Protein AF-X1SVZ4-F1 (afdb_monomer_lite)

Radius of gyration: 15.68 Å; chains: 1; bounding box: 38×41×40 Å

Sequence (134 aa):
MNVIGGEAAILEVILKHLEENIQDGRRIHRHKKSTILRYIRTLFLLPAFDMERPRDLNGYERKTLGVVTSQDKKQVRYRTTDRFLRDLTSLEIGEDMSIALLDCYFKTFYGVEGMPVYIDGHFKAVWTLKNIPR

Foldseek 3Di:
DCPPFLLVLLLVLVVVLCVVCVPPPDCVVVDDSLRSSLLSLLVVCCVVVVHLALQCQVVDPDLVSLVRSDPVSDDDHSVRSVSSVVSVLVSVSLVSSQVSNCVVVCCVPPVDPDDDDDDPSDSDPPPDPDDDDD

Organism: NCBI:txid412755

pLDDT: mean 77.49, std 17.56, range [34.75, 94.5]

Structure (mmCIF, N/CA/C/O backbone):
data_AF-X1SVZ4-F1
#
_entry.id   AF-X1SVZ4-F1
#
loop_
_atom_site.group_PDB
_atom_site.id
_atom_site.type_symbol
_atom_site.label_atom_id
_atom_site.label_alt_id
_atom_site.label_comp_id
_atom_site.label_asym_id
_atom_site.label_entity_id
_atom_site.label_seq_id
_atom_site.pdbx_PDB_ins_code
_atom_site.Cartn_x
_atom_site.Cartn_y
_atom_site.Cartn_z
_atom_site.occupancy
_atom_site.B_iso_or_equiv
_atom_site.auth_seq_id
_atom_site.auth_comp_id
_atom_site.auth_asym_id
_atom_site.auth_atom_id
_atom_site.pdbx_PDB_model_num
ATOM 1 N N . MET A 1 1 ? -0.896 7.380 -18.221 1.00 34.75 1 MET A N 1
ATOM 2 C CA . MET A 1 1 ? -0.920 6.033 -17.609 1.00 34.75 1 MET A CA 1
ATOM 3 C C . MET A 1 1 ? -1.902 6.090 -16.448 1.00 34.75 1 MET A C 1
ATOM 5 O O . MET A 1 1 ? -1.636 6.813 -15.495 1.00 34.75 1 MET A O 1
ATOM 9 N N . ASN A 1 2 ? -3.077 5.467 -16.573 1.00 38.00 2 ASN A N 1
ATOM 10 C CA . ASN A 1 2 ? -4.148 5.574 -15.576 1.00 38.00 2 ASN A CA 1
ATOM 11 C C . ASN A 1 2 ? -3.818 4.748 -14.322 1.00 38.00 2 ASN A C 1
ATOM 13 O O . ASN A 1 2 ? -4.269 3.622 -14.172 1.00 38.00 2 ASN A O 1
ATOM 17 N N . VAL A 1 3 ? -3.083 5.356 -13.390 1.00 48.88 3 VAL A N 1
ATOM 18 C CA . VAL A 1 3 ? -2.971 4.930 -11.977 1.00 48.88 3 VAL A CA 1
ATOM 19 C C . VAL A 1 3 ? -4.275 5.253 -11.202 1.00 48.88 3 VAL A C 1
ATOM 21 O O . VAL A 1 3 ? -4.367 5.067 -9.997 1.00 48.88 3 VAL A O 1
ATOM 24 N N . ILE A 1 4 ? -5.311 5.759 -11.887 1.00 54.50 4 ILE A N 1
ATOM 25 C CA . ILE A 1 4 ? -6.347 6.640 -11.319 1.00 54.50 4 ILE A CA 1
ATOM 26 C C . ILE A 1 4 ? -7.316 5.949 -10.328 1.00 54.50 4 ILE A C 1
ATOM 28 O O . ILE A 1 4 ? -8.015 6.649 -9.608 1.00 54.50 4 ILE A O 1
ATOM 32 N N . GLY A 1 5 ? -7.318 4.617 -10.191 1.00 76.00 5 GLY A N 1
ATOM 33 C CA . GLY A 1 5 ? -8.231 3.911 -9.269 1.00 76.00 5 GLY A CA 1
ATOM 34 C C . GLY A 1 5 ? -7.577 3.083 -8.158 1.00 76.00 5 GLY A C 1
ATOM 35 O O . GLY A 1 5 ? -8.090 3.050 -7.042 1.00 76.00 5 GLY A O 1
ATOM 36 N N . GLY A 1 6 ? -6.437 2.436 -8.427 1.00 83.44 6 GLY A N 1
ATOM 37 C CA . GLY A 1 6 ? -5.918 1.372 -7.553 1.00 83.44 6 GLY A CA 1
ATOM 38 C C . GLY A 1 6 ? -5.534 1.836 -6.144 1.00 83.44 6 GLY A C 1
ATOM 39 O O . GLY A 1 6 ? -5.827 1.159 -5.162 1.00 83.44 6 GLY A O 1
ATOM 40 N N . GLU A 1 7 ? -4.938 3.025 -6.021 1.00 89.69 7 GLU A N 1
ATOM 41 C CA . GLU A 1 7 ? -4.589 3.594 -4.713 1.00 89.69 7 GLU A CA 1
ATOM 42 C C . GLU A 1 7 ? -5.827 3.894 -3.860 1.00 89.69 7 GLU A C 1
ATOM 44 O O . GLU A 1 7 ? -5.800 3.710 -2.643 1.00 89.69 7 GLU A O 1
ATOM 49 N N . ALA A 1 8 ? -6.899 4.377 -4.499 1.00 90.12 8 ALA A N 1
ATOM 50 C CA . ALA A 1 8 ? -8.154 4.705 -3.837 1.00 90.12 8 ALA A CA 1
ATOM 51 C C . ALA A 1 8 ? -8.885 3.433 -3.398 1.00 90.12 8 ALA A C 1
ATOM 53 O O . ALA A 1 8 ? -9.307 3.357 -2.250 1.00 90.12 8 ALA A O 1
ATOM 54 N N . ALA A 1 9 ? -8.927 2.415 -4.259 1.00 90.75 9 ALA A N 1
ATOM 55 C CA . ALA A 1 9 ? -9.547 1.130 -3.954 1.00 90.75 9 ALA A CA 1
ATOM 56 C C . ALA A 1 9 ? -8.890 0.433 -2.755 1.00 90.75 9 ALA A C 1
ATOM 58 O O . ALA A 1 9 ? -9.571 0.036 -1.813 1.00 90.75 9 ALA A O 1
ATOM 59 N N . ILE A 1 10 ? -7.553 0.369 -2.717 1.00 92.19 10 ILE A N 1
ATOM 60 C CA . ILE A 1 10 ? -6.844 -0.172 -1.546 1.00 92.19 10 ILE A CA 1
ATOM 61 C C . ILE A 1 10 ? -7.115 0.674 -0.303 1.00 92.19 10 ILE A C 1
ATOM 63 O O . ILE A 1 10 ? -7.297 0.136 0.789 1.00 92.19 10 ILE A O 1
ATOM 67 N N . LEU A 1 11 ? -7.113 2.003 -0.441 1.00 94.50 11 LEU A N 1
ATOM 68 C CA . LEU A 1 11 ? -7.372 2.889 0.687 1.00 94.50 11 LEU A CA 1
ATOM 69 C C . LEU A 1 11 ? -8.767 2.652 1.274 1.00 94.50 11 LEU A C 1
ATOM 71 O O . LEU A 1 11 ? -8.900 2.638 2.492 1.00 94.50 11 LEU A O 1
ATOM 75 N N . GLU A 1 12 ? -9.781 2.459 0.435 1.00 94.44 12 GLU A N 1
ATOM 76 C CA . GLU A 1 12 ? -11.149 2.155 0.858 1.00 94.44 12 GLU A CA 1
ATOM 77 C C . GLU A 1 12 ? -11.234 0.820 1.599 1.00 94.44 12 GLU A C 1
ATOM 79 O O . GLU A 1 12 ? -11.788 0.786 2.697 1.00 94.44 12 GLU A O 1
ATOM 84 N N . VAL A 1 13 ? -10.602 -0.240 1.079 1.00 94.44 13 VAL A N 1
ATOM 85 C CA . VAL A 1 13 ? -10.534 -1.549 1.756 1.00 94.44 13 VAL A CA 1
ATOM 86 C C . VAL A 1 13 ? -9.903 -1.431 3.144 1.00 94.44 13 VAL A C 1
ATOM 88 O O . VAL A 1 13 ? -10.441 -1.971 4.113 1.00 94.44 13 VAL A O 1
ATOM 91 N N . ILE A 1 14 ? -8.787 -0.698 3.259 1.00 93.88 14 ILE A N 1
ATOM 92 C CA . ILE A 1 14 ? -8.123 -0.469 4.549 1.00 93.88 14 ILE A CA 1
ATOM 93 C C . ILE A 1 14 ? -9.060 0.282 5.493 1.00 93.88 14 ILE A C 1
ATOM 95 O O . ILE A 1 14 ? -9.244 -0.146 6.625 1.00 93.88 14 ILE A O 1
ATOM 99 N N . LEU A 1 15 ? -9.631 1.409 5.059 1.00 93.94 15 LEU A N 1
ATOM 100 C CA . LEU A 1 15 ? -10.459 2.247 5.930 1.00 93.94 15 LEU A CA 1
ATOM 101 C C . LEU A 1 15 ? -11.693 1.499 6.435 1.00 93.94 15 LEU A C 1
ATOM 103 O O . LEU A 1 15 ? -11.959 1.553 7.631 1.00 93.94 15 LEU A O 1
ATOM 107 N N . LYS A 1 16 ? -12.365 0.744 5.560 1.00 93.38 16 LYS A N 1
ATOM 108 C CA . LYS A 1 16 ? -13.502 -0.104 5.929 1.00 93.38 16 LYS A CA 1
ATOM 109 C C . LYS A 1 16 ? -13.130 -1.080 7.051 1.00 93.38 16 LYS A C 1
ATOM 111 O O . LYS A 1 16 ? -13.777 -1.100 8.092 1.00 93.38 16 LYS A O 1
ATOM 116 N N . HIS A 1 17 ? -12.022 -1.805 6.900 1.00 91.38 17 HIS A N 1
ATOM 117 C CA . HIS A 1 17 ? -11.570 -2.746 7.929 1.00 91.38 17 HIS A CA 1
ATOM 118 C C . HIS A 1 17 ? -11.166 -2.071 9.240 1.00 91.38 17 HIS A C 1
ATOM 120 O O . HIS A 1 17 ? -11.380 -2.632 10.315 1.00 91.38 17 HIS A O 1
ATOM 126 N N . LEU A 1 18 ? -10.583 -0.870 9.177 1.00 90.75 18 LEU A N 1
ATOM 127 C CA . LEU A 1 18 ? -10.234 -0.112 10.379 1.00 90.75 18 LEU A CA 1
ATOM 128 C C . LEU A 1 18 ? -11.474 0.392 11.134 1.00 90.75 18 LEU A C 1
ATOM 130 O O . LEU A 1 18 ? -11.414 0.507 12.358 1.00 90.75 18 LEU A O 1
ATOM 134 N N . GLU A 1 19 ? -12.562 0.699 10.424 1.00 89.38 19 GLU A N 1
ATOM 135 C CA . GLU A 1 19 ? -13.858 1.087 10.999 1.00 89.38 19 GLU A CA 1
ATOM 136 C C . GLU A 1 19 ? -14.602 -0.106 11.610 1.00 89.38 19 GLU A C 1
ATOM 138 O O . GLU A 1 19 ? -15.250 0.037 12.644 1.00 89.38 19 GLU A O 1
ATOM 143 N N . GLU A 1 20 ? -14.466 -1.295 11.027 1.00 87.50 20 GLU A N 1
ATOM 144 C CA . GLU A 1 20 ? -15.076 -2.525 11.548 1.00 87.50 20 GLU A CA 1
ATOM 145 C C . GLU A 1 20 ? -14.314 -3.086 12.769 1.00 87.50 20 GLU A C 1
ATOM 147 O O . GLU A 1 20 ? -14.907 -3.750 13.617 1.00 87.50 20 GLU A O 1
ATOM 152 N N . ASN A 1 21 ? -13.021 -2.759 12.920 1.00 81.81 21 ASN A N 1
ATOM 153 C CA . ASN A 1 21 ? -12.129 -3.322 13.947 1.00 81.81 21 ASN A CA 1
ATOM 154 C C . ASN A 1 21 ? -11.487 -2.257 14.861 1.00 81.81 21 ASN A C 1
ATOM 156 O O . ASN A 1 21 ? -10.288 -2.288 15.140 1.00 81.81 21 ASN A O 1
ATOM 160 N N . ILE A 1 22 ? -12.277 -1.299 15.358 1.00 70.69 22 ILE A N 1
ATOM 161 C CA . ILE A 1 22 ? -11.804 -0.099 16.093 1.00 70.69 22 ILE A CA 1
ATOM 162 C C . ILE A 1 22 ? -10.922 -0.416 17.325 1.00 70.69 22 ILE A C 1
ATOM 164 O O . ILE A 1 22 ? -10.128 0.429 17.747 1.00 70.69 22 ILE A O 1
ATOM 168 N N . GLN A 1 23 ? -11.026 -1.613 17.913 1.00 64.62 23 GLN A N 1
ATOM 169 C CA . GLN A 1 23 ? -10.400 -1.951 19.201 1.00 64.62 23 GLN A CA 1
ATOM 170 C C . GLN A 1 23 ? -9.101 -2.772 19.135 1.00 64.62 23 GLN A C 1
ATOM 172 O O . GLN A 1 23 ? -8.539 -3.082 20.181 1.00 64.62 23 GLN A O 1
ATOM 177 N N . ASP A 1 24 ? -8.553 -3.068 17.955 1.00 68.56 24 ASP A N 1
ATOM 178 C CA . ASP A 1 24 ? -7.367 -3.939 17.835 1.00 68.56 24 ASP A CA 1
ATOM 179 C C . ASP A 1 24 ? -6.051 -3.253 18.301 1.00 68.56 24 ASP A C 1
ATOM 181 O O . ASP A 1 24 ? -4.968 -3.829 18.333 1.00 68.56 24 ASP A O 1
ATOM 185 N N . GLY A 1 25 ? -6.092 -1.962 18.665 1.00 72.62 25 GLY A N 1
ATOM 186 C CA . GLY A 1 25 ? -4.939 -1.233 19.221 1.00 72.62 25 GLY A CA 1
ATOM 187 C C . GLY A 1 25 ? -3.759 -1.040 18.251 1.00 72.62 25 GLY A C 1
ATOM 188 O O . GLY A 1 25 ? -2.741 -0.436 18.615 1.00 72.62 25 GLY A O 1
ATOM 189 N N . ARG A 1 26 ? -3.889 -1.510 17.005 1.00 81.06 26 ARG A N 1
ATOM 190 C CA . ARG A 1 26 ? -2.831 -1.500 15.991 1.00 81.06 26 ARG A CA 1
ATOM 191 C C . ARG A 1 26 ? -2.450 -0.082 15.588 1.00 81.06 26 ARG A C 1
ATOM 193 O O . ARG A 1 26 ? -3.266 0.841 15.548 1.00 81.06 26 ARG A O 1
ATOM 200 N N . ARG A 1 27 ? -1.176 0.106 15.231 1.00 84.56 27 ARG A N 1
ATOM 201 C CA . ARG A 1 27 ? -0.623 1.431 14.901 1.00 84.56 27 ARG A CA 1
ATOM 202 C C . ARG A 1 27 ? -1.327 2.081 13.714 1.00 84.56 27 ARG A C 1
ATOM 204 O O . ARG A 1 27 ? -1.445 3.305 13.683 1.00 84.56 27 ARG A O 1
ATOM 211 N N . ILE A 1 28 ? -1.775 1.278 12.754 1.00 87.94 28 ILE A N 1
ATOM 212 C CA . ILE A 1 28 ? -2.436 1.751 11.542 1.00 87.94 28 ILE A CA 1
ATOM 213 C C . ILE A 1 28 ? -3.712 2.560 11.835 1.00 87.94 28 ILE A C 1
ATOM 215 O O . ILE A 1 28 ? -3.924 3.565 11.161 1.00 87.94 28 ILE A O 1
ATOM 219 N N . HIS A 1 29 ? -4.448 2.274 12.920 1.00 87.00 29 HIS A N 1
ATOM 220 C CA . HIS A 1 29 ? -5.591 3.096 13.363 1.00 87.00 29 HIS A CA 1
ATOM 221 C C . HIS A 1 29 ? -5.194 4.520 13.781 1.00 87.00 29 HIS A C 1
ATOM 223 O O . HIS A 1 29 ? -6.008 5.436 13.756 1.00 87.00 29 HIS A O 1
ATOM 229 N N . ARG A 1 30 ? -3.928 4.741 14.162 1.00 89.19 30 ARG A N 1
ATOM 230 C CA . ARG A 1 30 ? -3.416 6.068 14.548 1.00 89.19 30 ARG A CA 1
ATOM 231 C C . ARG A 1 30 ? -2.997 6.906 13.340 1.00 89.19 30 ARG A C 1
ATOM 233 O O . ARG A 1 30 ? -2.603 8.064 13.494 1.00 89.19 30 ARG A O 1
ATOM 240 N N . HIS A 1 31 ? -2.985 6.328 12.141 1.00 90.75 31 HIS A N 1
ATOM 241 C CA . HIS A 1 31 ? -2.597 7.039 10.935 1.00 90.75 31 HIS A CA 1
ATOM 242 C C . HIS A 1 31 ? -3.785 7.792 10.337 1.00 90.75 31 HIS A C 1
ATOM 244 O O . HIS A 1 31 ? -4.865 7.253 10.144 1.00 90.75 31 HIS A O 1
ATOM 250 N N . LYS A 1 32 ? -3.555 9.059 9.979 1.00 92.19 32 LYS A N 1
ATOM 251 C CA . LYS A 1 32 ? -4.503 9.828 9.164 1.00 92.19 32 LYS A CA 1
ATOM 252 C C . LYS A 1 32 ? -4.649 9.175 7.784 1.00 92.19 32 LYS A C 1
ATOM 254 O O . LYS A 1 32 ? -3.661 8.666 7.250 1.00 92.19 32 LYS A O 1
ATOM 259 N N . LYS A 1 33 ? -5.821 9.314 7.154 1.00 92.62 33 LYS A N 1
ATOM 260 C CA . LYS A 1 33 ? -6.091 8.863 5.772 1.00 92.62 33 LYS A CA 1
ATOM 261 C C . LYS A 1 33 ? -4.991 9.270 4.782 1.00 92.62 33 LYS A C 1
ATOM 263 O O . LYS A 1 33 ? -4.515 8.448 4.008 1.00 92.62 33 LYS A O 1
ATOM 268 N N . SER A 1 34 ? -4.523 10.517 4.852 1.00 91.56 34 SER A N 1
ATOM 269 C CA . SER A 1 34 ? -3.443 11.027 3.993 1.00 91.56 34 SER A CA 1
ATOM 270 C C . SER A 1 34 ? -2.101 10.315 4.202 1.00 91.56 34 SER A C 1
ATOM 272 O O . SER A 1 34 ? -1.338 10.138 3.255 1.00 91.56 34 SER A O 1
ATOM 274 N N . THR A 1 35 ? -1.815 9.872 5.427 1.00 92.69 35 THR A N 1
ATOM 275 C CA . THR A 1 35 ? -0.611 9.101 5.750 1.00 92.69 35 THR A CA 1
ATOM 276 C C .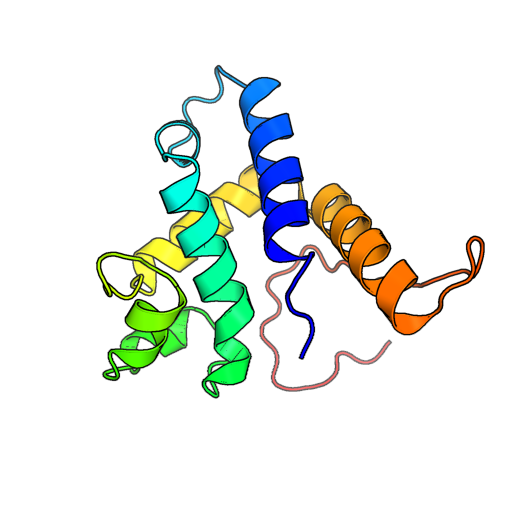 THR A 1 35 ? -0.687 7.695 5.164 1.00 92.69 35 THR A C 1
ATOM 278 O O . THR A 1 35 ? 0.298 7.238 4.591 1.00 92.69 35 THR A O 1
ATOM 281 N N . ILE A 1 36 ? -1.846 7.039 5.271 1.00 94.25 36 ILE A N 1
ATOM 282 C CA . ILE A 1 36 ? -2.085 5.715 4.680 1.00 94.25 36 ILE A CA 1
ATOM 283 C C . ILE A 1 36 ? -1.953 5.803 3.157 1.00 94.25 36 ILE A C 1
ATOM 285 O O . ILE A 1 36 ? -1.171 5.061 2.567 1.00 94.25 36 ILE A O 1
ATOM 289 N N . LEU A 1 37 ? -2.612 6.783 2.531 1.00 92.88 37 LEU A N 1
ATOM 290 C CA . LEU A 1 37 ? -2.515 7.012 1.089 1.00 92.88 37 LEU A CA 1
ATOM 291 C C . LEU A 1 37 ? -1.068 7.246 0.631 1.00 92.88 37 LEU A C 1
ATOM 293 O O . LEU A 1 37 ? -0.643 6.692 -0.378 1.00 92.88 37 LEU A O 1
ATOM 297 N N . ARG A 1 38 ? -0.275 8.012 1.391 1.00 92.94 38 ARG A N 1
ATOM 298 C CA . ARG A 1 38 ? 1.156 8.200 1.104 1.00 92.94 38 ARG A CA 1
ATOM 299 C C . ARG A 1 38 ? 1.926 6.876 1.113 1.00 92.94 38 ARG A C 1
ATOM 301 O O . ARG A 1 38 ? 2.820 6.688 0.286 1.00 92.94 38 ARG A O 1
ATOM 308 N N . TYR A 1 39 ? 1.622 5.974 2.043 1.00 93.88 39 TYR A N 1
ATOM 309 C CA . TYR A 1 39 ? 2.267 4.661 2.095 1.00 93.88 39 TYR A CA 1
ATOM 310 C C . TYR A 1 39 ? 1.865 3.777 0.911 1.00 93.88 39 TYR A C 1
ATOM 312 O O . TYR A 1 39 ? 2.748 3.194 0.287 1.00 93.88 39 TYR A O 1
ATOM 320 N N . ILE A 1 40 ? 0.578 3.757 0.547 1.00 92.56 40 ILE A N 1
ATOM 321 C CA . ILE A 1 40 ? 0.076 3.043 -0.641 1.00 92.56 40 ILE A CA 1
ATOM 322 C C . ILE A 1 40 ? 0.780 3.554 -1.904 1.00 92.56 40 ILE A C 1
ATOM 324 O O . ILE A 1 40 ? 1.393 2.775 -2.628 1.00 92.56 40 ILE A O 1
ATOM 328 N N . ARG A 1 41 ? 0.793 4.877 -2.112 1.00 91.44 41 ARG A N 1
ATOM 329 C CA . ARG A 1 41 ? 1.490 5.539 -3.228 1.00 91.44 41 ARG A CA 1
ATOM 330 C C . ARG A 1 41 ? 2.958 5.167 -3.314 1.00 91.44 41 ARG A C 1
ATOM 332 O O . ARG A 1 41 ? 3.477 4.922 -4.396 1.00 91.44 41 ARG A O 1
ATOM 339 N N . THR A 1 42 ? 3.634 5.135 -2.165 1.00 91.50 42 THR A N 1
ATOM 340 C CA . THR A 1 42 ? 5.049 4.754 -2.109 1.00 91.50 42 THR A CA 1
ATOM 341 C C . THR A 1 42 ? 5.241 3.346 -2.658 1.00 91.50 42 THR A C 1
ATOM 343 O O . THR A 1 42 ? 6.135 3.159 -3.472 1.00 91.50 42 THR A O 1
ATOM 346 N N . LEU A 1 43 ? 4.403 2.387 -2.250 1.00 90.88 43 LEU A N 1
ATOM 347 C CA . LEU A 1 43 ? 4.470 0.996 -2.711 1.00 90.88 43 LEU A CA 1
ATOM 348 C C . LEU A 1 43 ? 4.163 0.868 -4.208 1.00 90.88 43 LEU A C 1
ATOM 350 O O . LEU A 1 43 ? 4.909 0.203 -4.919 1.00 90.88 43 LEU A O 1
ATOM 354 N N . PHE A 1 44 ? 3.121 1.550 -4.689 1.00 87.81 44 PHE A N 1
ATOM 355 C CA . PHE A 1 44 ? 2.715 1.537 -6.101 1.00 87.81 44 PHE A CA 1
ATOM 356 C C . PHE A 1 44 ? 3.789 2.084 -7.033 1.00 87.81 44 PHE A C 1
ATOM 358 O O . PHE A 1 44 ? 3.938 1.619 -8.159 1.00 87.81 44 PHE A O 1
ATOM 365 N N . LEU A 1 45 ? 4.530 3.087 -6.567 1.00 89.56 45 LEU A N 1
ATOM 366 C CA . LEU A 1 45 ? 5.514 3.777 -7.383 1.00 89.56 45 LEU A CA 1
ATOM 367 C C . LEU A 1 45 ? 6.914 3.174 -7.288 1.00 89.56 45 LEU A C 1
ATOM 369 O O . LEU A 1 45 ? 7.749 3.582 -8.086 1.00 89.56 45 LEU A O 1
ATOM 373 N N . LEU A 1 46 ? 7.193 2.211 -6.395 1.00 88.56 46 LEU A N 1
ATOM 374 C CA . LEU A 1 46 ? 8.523 1.578 -6.340 1.00 88.56 46 LEU A CA 1
ATOM 375 C C . LEU A 1 46 ? 8.987 1.091 -7.728 1.00 88.56 46 LEU A C 1
ATOM 377 O O . LEU A 1 46 ? 10.066 1.521 -8.149 1.00 88.56 46 LEU A O 1
ATOM 381 N N . PRO A 1 47 ? 8.175 0.329 -8.496 1.00 86.06 47 PRO A N 1
ATOM 382 C CA . PRO A 1 47 ? 8.610 -0.183 -9.795 1.00 86.06 47 PRO A CA 1
ATOM 383 C C . PRO A 1 47 ? 8.870 0.924 -10.823 1.00 86.06 47 PRO A C 1
ATOM 385 O O . PRO A 1 47 ? 9.741 0.784 -11.671 1.00 86.06 47 PRO A O 1
ATOM 388 N N . ALA A 1 48 ? 8.164 2.056 -10.728 1.00 86.62 48 ALA A N 1
ATOM 389 C CA . ALA A 1 48 ? 8.367 3.202 -11.619 1.00 86.62 48 ALA A CA 1
ATOM 390 C C . ALA A 1 48 ? 9.703 3.934 -11.380 1.00 86.62 48 ALA A C 1
ATOM 392 O O . ALA A 1 48 ? 10.083 4.798 -12.168 1.00 86.62 48 ALA A O 1
ATOM 393 N N . PHE A 1 49 ? 10.400 3.617 -10.287 1.00 84.69 49 PHE A N 1
ATOM 394 C CA . PHE A 1 49 ? 11.715 4.151 -9.935 1.00 84.69 49 PHE A CA 1
ATOM 395 C C . PHE A 1 49 ? 12.793 3.058 -9.896 1.00 84.69 49 PHE A C 1
ATOM 397 O O . PHE A 1 49 ? 13.778 3.217 -9.175 1.00 84.69 49 PHE A O 1
ATOM 404 N N . ASP A 1 50 ? 12.596 1.959 -10.630 1.00 84.75 50 ASP A N 1
ATOM 405 C CA . ASP A 1 50 ? 13.515 0.813 -10.684 1.00 84.75 50 ASP A CA 1
ATOM 406 C C . ASP A 1 50 ? 13.791 0.188 -9.301 1.00 84.75 50 ASP A C 1
ATOM 408 O O . ASP A 1 50 ? 14.854 -0.377 -9.047 1.00 84.75 50 ASP A O 1
ATOM 412 N N . MET A 1 51 ? 12.831 0.306 -8.376 1.00 87.75 51 MET A N 1
ATOM 413 C CA . MET A 1 51 ? 12.879 -0.339 -7.068 1.00 87.75 51 MET A CA 1
ATOM 414 C C . MET A 1 51 ? 11.904 -1.507 -7.049 1.00 87.75 51 MET A C 1
ATOM 416 O O . MET A 1 51 ? 10.697 -1.339 -7.216 1.00 87.75 51 MET A O 1
ATOM 420 N N . GLU A 1 52 ? 12.418 -2.700 -6.786 1.00 82.31 52 GLU A N 1
ATOM 421 C CA . GLU A 1 52 ? 11.588 -3.898 -6.717 1.00 82.31 52 GLU A CA 1
ATOM 422 C C . GLU A 1 52 ? 10.991 -4.080 -5.324 1.00 82.31 52 GLU A C 1
ATOM 424 O O . GLU A 1 52 ? 9.923 -4.666 -5.183 1.00 82.31 52 GLU A O 1
ATOM 429 N N . ARG A 1 53 ? 11.681 -3.619 -4.272 1.00 83.88 53 ARG A N 1
ATOM 430 C CA . ARG A 1 53 ? 11.367 -3.968 -2.881 1.00 83.88 53 ARG A CA 1
ATOM 431 C C . ARG A 1 53 ? 11.422 -2.745 -1.968 1.00 83.88 53 ARG A C 1
ATOM 433 O O . ARG A 1 53 ? 12.249 -1.857 -2.165 1.00 83.88 53 ARG A O 1
ATOM 440 N N . PRO A 1 54 ? 10.675 -2.735 -0.847 1.00 87.00 54 PRO A N 1
ATOM 441 C CA . PRO A 1 54 ? 10.768 -1.663 0.144 1.00 87.00 54 PRO A CA 1
ATOM 442 C C . PRO A 1 54 ? 12.190 -1.393 0.655 1.00 87.00 54 PRO A C 1
ATOM 444 O O . PRO A 1 54 ? 12.497 -0.257 1.012 1.00 87.00 54 PRO A O 1
ATOM 447 N N . ARG A 1 55 ? 13.064 -2.411 0.719 1.00 87.75 55 ARG A N 1
ATOM 448 C CA . ARG A 1 55 ? 14.457 -2.254 1.183 1.00 87.75 55 ARG A CA 1
ATOM 449 C C . ARG A 1 55 ? 15.294 -1.354 0.272 1.00 87.75 55 ARG A C 1
ATOM 451 O O . ARG A 1 55 ? 16.244 -0.740 0.757 1.00 87.75 55 ARG A O 1
ATOM 458 N N . ASP A 1 56 ? 14.918 -1.245 -0.999 1.00 87.19 56 ASP A N 1
ATOM 459 C CA . ASP A 1 56 ? 15.645 -0.469 -2.005 1.00 87.19 56 ASP A CA 1
ATOM 460 C C . ASP A 1 56 ? 15.503 1.042 -1.734 1.00 87.19 56 ASP A C 1
ATOM 462 O O . ASP A 1 56 ? 16.381 1.830 -2.081 1.00 87.19 56 ASP A O 1
ATOM 466 N N . LEU A 1 57 ? 14.493 1.444 -0.944 1.00 88.94 57 LEU A N 1
ATOM 467 C CA . LEU A 1 57 ? 14.352 2.806 -0.414 1.00 88.94 57 LEU A CA 1
ATOM 468 C C . LEU A 1 57 ? 15.548 3.264 0.438 1.00 88.94 57 LEU A C 1
ATOM 470 O O . LEU A 1 57 ? 15.703 4.466 0.634 1.00 88.94 57 LEU A O 1
ATOM 474 N N . ASN A 1 58 ? 16.369 2.353 0.979 1.00 87.31 58 ASN A N 1
ATOM 475 C CA . ASN A 1 58 ? 17.570 2.734 1.735 1.00 87.31 58 ASN A CA 1
ATOM 476 C C . ASN A 1 58 ? 18.676 3.309 0.839 1.00 87.31 58 ASN A C 1
ATOM 478 O O . ASN A 1 58 ? 19.445 4.138 1.313 1.00 87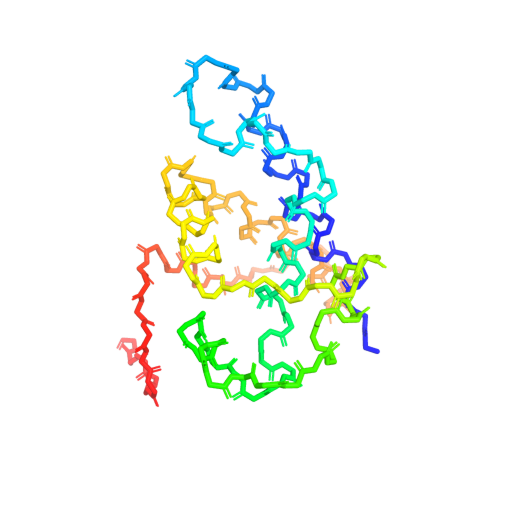.31 58 ASN A O 1
ATOM 482 N N . GLY A 1 59 ? 18.763 2.861 -0.418 1.00 81.31 59 GLY A N 1
ATOM 483 C CA . GLY A 1 59 ? 19.736 3.355 -1.401 1.00 81.31 59 GLY A CA 1
ATOM 484 C C . GLY A 1 59 ? 19.185 4.471 -2.290 1.00 81.31 59 GLY A C 1
ATOM 485 O O . GLY A 1 59 ? 19.899 5.006 -3.132 1.00 81.31 59 GLY A O 1
ATOM 486 N N . TYR A 1 60 ? 17.910 4.823 -2.124 1.00 84.50 60 TYR A N 1
ATOM 487 C CA . TYR A 1 60 ? 17.261 5.846 -2.927 1.00 84.50 60 TYR A CA 1
ATOM 488 C C . TYR A 1 60 ? 17.482 7.234 -2.321 1.00 84.50 60 TYR A C 1
ATOM 490 O O . TYR A 1 60 ? 16.807 7.630 -1.372 1.00 84.50 60 TYR A O 1
ATOM 498 N N . GLU A 1 61 ? 18.423 7.986 -2.892 1.00 77.12 61 GLU A N 1
ATOM 499 C CA . GLU A 1 61 ? 18.776 9.341 -2.437 1.00 77.12 61 GLU A CA 1
ATOM 500 C C . GLU A 1 61 ? 17.950 10.451 -3.109 1.00 77.12 61 GLU A C 1
ATOM 502 O O . GLU A 1 61 ? 17.982 11.618 -2.703 1.00 77.12 61 GLU A O 1
ATOM 507 N N . ARG A 1 62 ? 17.196 10.114 -4.162 1.00 76.88 62 ARG A N 1
ATOM 508 C CA . ARG A 1 62 ? 16.425 11.098 -4.927 1.00 76.88 62 ARG A CA 1
ATOM 509 C C . ARG A 1 62 ? 15.205 11.559 -4.125 1.00 76.88 62 ARG A C 1
ATOM 511 O O . ARG A 1 62 ? 14.529 10.784 -3.465 1.00 76.88 62 ARG A O 1
ATOM 518 N N . LYS A 1 63 ? 14.843 12.840 -4.232 1.00 77.38 63 LYS A N 1
ATOM 519 C CA . LYS A 1 63 ? 13.617 13.373 -3.595 1.00 77.38 63 LYS A CA 1
ATOM 520 C C . LYS A 1 63 ? 12.358 13.174 -4.443 1.00 77.38 63 LYS A C 1
ATOM 522 O O . LYS A 1 63 ? 11.257 13.465 -3.983 1.00 77.38 63 LYS A O 1
ATOM 527 N N . THR A 1 64 ? 12.508 12.672 -5.667 1.00 85.19 64 THR A N 1
ATOM 528 C CA . THR A 1 64 ? 11.440 12.547 -6.668 1.00 85.19 64 THR A CA 1
ATOM 529 C C . THR A 1 64 ? 10.277 11.687 -6.187 1.00 85.19 64 THR A C 1
ATOM 531 O O . THR A 1 64 ? 9.138 12.120 -6.319 1.00 85.19 64 THR A O 1
ATOM 534 N N . LEU A 1 65 ? 10.538 10.550 -5.530 1.00 86.06 65 LEU A N 1
ATOM 535 C CA . LEU A 1 65 ? 9.474 9.721 -4.953 1.00 86.06 65 LEU A CA 1
ATOM 536 C C . LEU A 1 65 ? 8.682 10.471 -3.872 1.00 86.06 65 LEU A C 1
ATOM 538 O O . LEU A 1 65 ? 7.458 10.393 -3.828 1.00 86.06 65 LEU A O 1
ATOM 542 N N . GLY A 1 66 ? 9.358 11.240 -3.014 1.00 85.81 66 GLY A N 1
ATOM 543 C CA . GLY A 1 66 ? 8.696 12.071 -2.005 1.00 85.81 66 GLY A CA 1
ATOM 544 C C . GLY A 1 66 ? 7.782 13.124 -2.633 1.00 85.81 66 GLY A C 1
ATOM 545 O O . GLY A 1 66 ? 6.663 13.317 -2.175 1.00 85.81 66 GLY A O 1
ATOM 546 N N . VAL A 1 67 ? 8.227 13.757 -3.723 1.00 87.12 67 VAL A N 1
ATOM 547 C CA . VAL A 1 67 ? 7.450 14.777 -4.450 1.00 87.12 67 VAL A CA 1
ATOM 548 C C . VAL A 1 67 ? 6.150 14.218 -5.031 1.00 87.12 67 VAL A C 1
ATOM 550 O O . VAL A 1 67 ? 5.137 14.909 -5.000 1.00 87.12 67 VAL A O 1
ATOM 553 N N . VAL A 1 68 ? 6.159 12.983 -5.540 1.00 87.25 68 VAL A N 1
ATOM 554 C CA . VAL A 1 68 ? 4.967 12.371 -6.158 1.00 87.25 68 VAL A CA 1
ATOM 555 C C . VAL A 1 68 ? 4.056 11.664 -5.149 1.00 87.25 68 VAL A C 1
ATOM 557 O O . VAL A 1 68 ? 2.861 11.521 -5.389 1.00 87.25 68 VAL A O 1
ATOM 560 N N . THR A 1 69 ? 4.590 11.246 -3.997 1.00 86.50 69 THR A N 1
ATOM 561 C CA . THR A 1 69 ? 3.829 10.505 -2.975 1.00 86.50 69 THR A CA 1
ATOM 562 C C . THR A 1 69 ? 3.234 11.400 -1.887 1.00 86.50 69 THR A C 1
ATOM 564 O O . THR A 1 69 ? 2.273 10.986 -1.231 1.00 86.50 69 THR A O 1
ATOM 567 N N . SER A 1 70 ? 3.764 12.611 -1.662 1.00 83.19 70 SER A N 1
ATOM 568 C CA . SER A 1 70 ? 3.339 13.457 -0.543 1.00 83.19 70 SER A CA 1
ATOM 569 C C . SER A 1 70 ? 3.441 14.967 -0.781 1.00 83.19 70 SER A C 1
ATOM 571 O O . SER A 1 70 ? 4.342 15.475 -1.442 1.00 83.19 70 SER A O 1
ATOM 573 N N . GLN A 1 71 ? 2.530 15.717 -0.150 1.00 79.88 71 GLN A N 1
ATOM 574 C CA . GLN A 1 71 ? 2.530 17.187 -0.191 1.00 79.88 71 GLN A CA 1
ATOM 575 C C . GLN A 1 71 ? 3.750 17.799 0.513 1.00 79.88 71 GLN A C 1
ATOM 577 O O . GLN A 1 71 ? 4.274 18.819 0.075 1.00 79.88 71 GLN A O 1
ATOM 582 N N . ASP A 1 72 ? 4.232 17.161 1.584 1.00 82.44 72 ASP A N 1
ATOM 583 C CA . ASP A 1 72 ? 5.428 17.591 2.318 1.00 82.44 72 ASP A CA 1
ATOM 584 C C . ASP A 1 72 ? 6.741 17.226 1.603 1.00 82.44 72 ASP A C 1
ATOM 586 O O . ASP A 1 72 ? 7.820 17.535 2.110 1.00 82.44 72 ASP A O 1
ATOM 590 N N . LYS A 1 73 ? 6.655 16.575 0.430 1.00 83.38 73 LYS A N 1
ATOM 591 C CA . LYS A 1 73 ? 7.775 16.113 -0.403 1.00 83.38 73 LYS A CA 1
ATOM 592 C C . LYS A 1 73 ? 8.738 15.168 0.328 1.00 83.38 73 LYS A C 1
ATOM 594 O O . LYS A 1 73 ? 9.867 14.956 -0.121 1.00 83.38 73 LYS A O 1
ATOM 599 N N . LYS A 1 74 ? 8.324 14.607 1.469 1.00 84.94 74 LYS A N 1
ATOM 600 C CA . LYS A 1 74 ? 9.132 13.689 2.275 1.00 84.94 74 LYS A CA 1
ATOM 601 C C . LYS A 1 74 ? 8.913 12.258 1.817 1.00 84.94 74 LYS A C 1
ATOM 603 O O . LYS A 1 74 ? 7.823 11.705 1.942 1.00 84.94 74 LYS A O 1
ATOM 608 N N . GLN A 1 75 ? 9.998 11.634 1.379 1.00 86.56 75 GLN A N 1
ATOM 609 C CA . GLN A 1 75 ? 10.032 10.210 1.085 1.00 86.56 75 GLN A CA 1
ATOM 610 C C . GLN A 1 75 ? 9.771 9.379 2.348 1.00 86.56 75 GLN A C 1
ATOM 612 O O . GLN A 1 75 ? 10.319 9.638 3.426 1.00 86.56 75 GLN A O 1
ATOM 617 N N . VAL A 1 76 ? 8.962 8.333 2.196 1.00 89.50 76 VAL A N 1
ATOM 618 C CA . VAL A 1 76 ? 8.764 7.321 3.231 1.00 89.50 76 VAL A CA 1
ATOM 619 C C . VAL A 1 76 ? 9.982 6.400 3.259 1.00 89.50 76 VAL A C 1
ATOM 621 O O . VAL A 1 76 ? 10.385 5.843 2.243 1.00 89.50 76 VAL A O 1
ATOM 624 N N . ARG A 1 77 ? 10.590 6.243 4.436 1.00 90.38 77 ARG A N 1
ATOM 625 C CA . ARG A 1 77 ? 11.756 5.368 4.614 1.00 90.38 77 ARG A CA 1
ATOM 626 C C . ARG A 1 77 ? 11.348 3.900 4.582 1.00 90.38 77 ARG A C 1
ATOM 628 O O . ARG A 1 77 ? 10.281 3.561 5.094 1.00 90.38 77 ARG A O 1
ATOM 635 N N . TYR A 1 78 ? 12.272 3.035 4.158 1.00 90.62 78 TYR A N 1
ATOM 636 C CA . TYR A 1 78 ? 12.138 1.574 4.210 1.00 90.62 78 TYR A CA 1
ATOM 637 C C . TYR A 1 78 ? 11.487 1.072 5.506 1.00 90.62 78 TYR A C 1
ATOM 639 O O . TYR A 1 78 ? 10.460 0.410 5.452 1.00 90.62 78 TYR A O 1
ATOM 647 N N . ARG A 1 79 ? 12.033 1.429 6.680 1.00 89.94 79 ARG A N 1
ATOM 648 C CA . ARG A 1 79 ? 11.511 0.954 7.979 1.00 89.94 79 ARG A CA 1
ATOM 649 C C . ARG A 1 79 ? 10.038 1.305 8.202 1.00 89.94 79 ARG A C 1
ATOM 651 O O . ARG A 1 79 ? 9.337 0.582 8.900 1.00 89.94 79 ARG A O 1
ATOM 658 N N . THR A 1 80 ? 9.581 2.435 7.671 1.00 91.00 80 THR A N 1
ATOM 659 C CA . THR A 1 80 ? 8.181 2.850 7.786 1.00 91.00 80 THR A CA 1
ATOM 660 C C . THR A 1 80 ? 7.309 2.056 6.822 1.00 91.00 80 THR A C 1
ATOM 662 O O . THR A 1 80 ? 6.261 1.573 7.243 1.00 91.00 80 THR A O 1
ATOM 665 N N . THR A 1 81 ? 7.767 1.879 5.581 1.00 91.06 81 THR A N 1
ATOM 666 C CA . THR A 1 81 ? 7.100 1.073 4.550 1.00 91.06 81 THR A CA 1
ATOM 667 C C . THR A 1 81 ? 6.978 -0.396 4.964 1.00 91.06 81 THR A C 1
ATOM 669 O O . THR A 1 81 ? 5.893 -0.957 4.897 1.00 91.06 81 THR A O 1
ATOM 672 N N . ASP A 1 82 ? 8.053 -1.001 5.475 1.00 90.00 82 ASP A N 1
ATOM 673 C CA . ASP A 1 82 ? 8.074 -2.387 5.964 1.00 90.00 82 ASP A CA 1
ATOM 674 C C . ASP A 1 82 ? 7.096 -2.595 7.125 1.00 90.00 82 ASP A C 1
ATOM 676 O O . ASP A 1 82 ? 6.298 -3.526 7.116 1.00 90.00 82 ASP A O 1
ATOM 680 N N . ARG A 1 83 ? 7.088 -1.683 8.105 1.00 90.88 83 ARG A N 1
ATOM 681 C CA . ARG A 1 83 ? 6.118 -1.747 9.207 1.00 90.88 83 ARG A CA 1
ATOM 682 C C . ARG A 1 83 ? 4.681 -1.617 8.715 1.00 90.88 83 ARG A C 1
ATOM 684 O O . ARG A 1 83 ? 3.825 -2.322 9.220 1.00 90.88 83 ARG A O 1
ATOM 691 N N . PHE A 1 84 ? 4.424 -0.729 7.755 1.00 92.38 84 PHE A N 1
ATOM 692 C CA . PHE A 1 84 ? 3.092 -0.591 7.173 1.00 92.38 84 PHE A CA 1
ATOM 693 C C . PHE A 1 84 ? 2.650 -1.881 6.473 1.00 92.38 84 PHE A C 1
ATOM 695 O O . PHE A 1 84 ? 1.535 -2.325 6.701 1.00 92.38 84 PHE A O 1
ATOM 702 N N . LEU A 1 85 ? 3.530 -2.530 5.704 1.00 90.06 85 LEU A N 1
ATOM 703 C CA . LEU A 1 85 ? 3.229 -3.831 5.101 1.00 90.06 85 LEU A CA 1
ATOM 704 C C . LEU A 1 85 ? 2.910 -4.898 6.153 1.00 90.06 85 LEU A C 1
ATOM 706 O O . LEU A 1 85 ? 1.953 -5.637 5.974 1.00 90.06 85 LEU A O 1
ATOM 710 N N . ARG A 1 86 ? 3.648 -4.948 7.270 1.00 89.00 86 ARG A N 1
ATOM 711 C CA . ARG A 1 86 ? 3.331 -5.863 8.383 1.00 89.00 86 ARG A CA 1
ATOM 712 C C . ARG A 1 86 ? 1.973 -5.566 9.012 1.00 89.00 86 ARG A C 1
ATOM 714 O O . ARG A 1 86 ? 1.247 -6.504 9.322 1.00 89.00 86 ARG A O 1
ATOM 721 N N . ASP A 1 87 ? 1.631 -4.285 9.175 1.00 90.00 87 ASP A N 1
ATOM 722 C CA . ASP A 1 87 ? 0.308 -3.879 9.654 1.00 90.00 87 ASP A CA 1
ATOM 723 C C . ASP A 1 87 ? -0.774 -4.399 8.683 1.00 90.00 87 ASP A C 1
ATOM 725 O O . ASP A 1 87 ? -1.732 -5.022 9.132 1.00 90.00 87 ASP A O 1
ATOM 729 N N . LEU A 1 88 ? -0.592 -4.248 7.364 1.00 89.31 88 LEU A N 1
ATOM 730 C CA . LEU A 1 88 ? -1.523 -4.784 6.357 1.00 89.31 88 LEU A CA 1
ATOM 731 C C . LEU A 1 88 ? -1.617 -6.314 6.386 1.00 89.31 88 LEU A C 1
ATOM 733 O O . LEU A 1 88 ? -2.717 -6.851 6.346 1.00 89.31 88 LEU A O 1
ATOM 737 N N . THR A 1 89 ? -0.489 -7.020 6.493 1.00 87.44 89 THR A N 1
ATOM 738 C CA . THR A 1 89 ? -0.481 -8.486 6.605 1.00 87.44 89 THR A CA 1
ATOM 739 C C . THR A 1 89 ? -1.241 -8.946 7.841 1.00 87.44 89 THR A C 1
ATOM 741 O O . THR A 1 89 ? -2.012 -9.892 7.759 1.00 87.44 89 THR A O 1
ATOM 744 N N . SER A 1 90 ? -1.063 -8.257 8.971 1.00 86.56 90 SER A N 1
ATOM 745 C CA . SER A 1 90 ? -1.781 -8.589 10.201 1.00 86.56 90 SER A CA 1
ATOM 746 C C . SER A 1 90 ? -3.284 -8.362 10.078 1.00 86.56 90 SER A C 1
ATOM 748 O O . SER A 1 90 ? -4.052 -8.993 10.796 1.00 86.56 90 SER A O 1
ATOM 750 N N . LEU A 1 91 ? -3.716 -7.409 9.240 1.00 87.19 91 LEU A N 1
ATOM 751 C CA . LEU A 1 91 ? -5.134 -7.111 9.015 1.00 87.19 91 LEU A CA 1
ATOM 752 C C . LEU A 1 91 ? -5.829 -8.207 8.205 1.00 87.19 91 LEU A C 1
ATOM 754 O O . LEU A 1 91 ? -7.047 -8.202 8.155 1.00 87.19 91 LEU 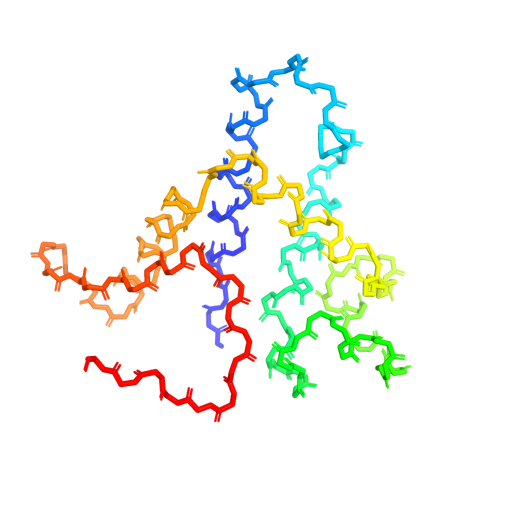A O 1
ATOM 758 N N . GLU A 1 92 ? -5.076 -9.121 7.588 1.00 87.75 92 GLU A N 1
ATOM 759 C CA . GLU A 1 92 ? -5.607 -10.246 6.804 1.00 87.75 92 GLU A CA 1
ATOM 760 C C . GLU A 1 92 ? -6.461 -9.824 5.587 1.00 87.75 92 GLU A C 1
ATOM 762 O O . GLU A 1 92 ? -7.074 -10.648 4.926 1.00 87.75 92 GLU A O 1
ATOM 767 N N . ILE A 1 93 ? -6.379 -8.553 5.181 1.00 87.75 93 ILE A N 1
ATOM 768 C CA . ILE A 1 93 ? -7.166 -7.930 4.095 1.00 87.75 93 ILE A CA 1
ATOM 769 C C . ILE A 1 93 ? -6.613 -8.154 2.680 1.00 87.75 93 IL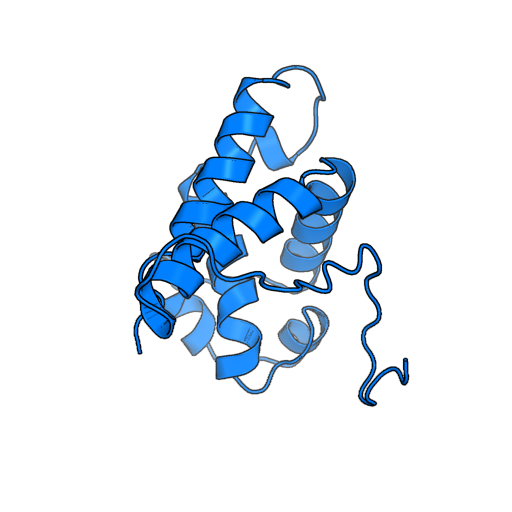E A C 1
ATOM 771 O O . ILE A 1 93 ? -6.921 -7.404 1.753 1.00 87.75 93 ILE A O 1
ATOM 775 N N . GLY A 1 94 ? -5.720 -9.128 2.495 1.00 86.44 94 GLY A N 1
ATOM 776 C CA . GLY A 1 94 ? -5.035 -9.317 1.211 1.00 86.44 94 GLY A CA 1
ATOM 777 C C . GLY A 1 94 ? -5.968 -9.782 0.089 1.00 86.44 94 GLY A C 1
ATOM 778 O O . GLY A 1 94 ? -5.789 -9.369 -1.059 1.00 86.44 94 GLY A O 1
ATOM 779 N N . GLU A 1 95 ? -6.976 -10.593 0.414 1.00 85.75 95 GLU A N 1
ATOM 780 C CA . GLU A 1 95 ? -7.991 -11.037 -0.548 1.00 85.75 95 GLU A CA 1
ATOM 781 C C . GLU A 1 95 ? -8.871 -9.864 -0.995 1.00 85.75 95 GLU A C 1
ATOM 783 O O . GLU A 1 95 ? -8.948 -9.580 -2.189 1.00 85.75 95 GLU A O 1
ATOM 788 N N . ASP A 1 96 ? -9.412 -9.096 -0.047 1.00 89.88 96 ASP A N 1
ATOM 789 C CA . ASP A 1 96 ? -10.240 -7.923 -0.343 1.00 89.88 96 ASP A CA 1
ATOM 790 C C . ASP A 1 96 ? -9.491 -6.869 -1.161 1.00 89.88 96 ASP A C 1
ATOM 792 O O . ASP A 1 96 ? -10.037 -6.292 -2.102 1.00 89.88 96 ASP A O 1
ATOM 796 N N . MET A 1 97 ? -8.211 -6.636 -0.850 1.00 89.06 97 MET A N 1
ATOM 797 C CA . MET A 1 97 ? -7.362 -5.765 -1.665 1.00 89.06 97 MET A CA 1
ATOM 798 C C . MET A 1 97 ? -7.202 -6.292 -3.091 1.00 89.06 97 MET A C 1
ATOM 800 O O . MET A 1 97 ? -7.210 -5.505 -4.036 1.00 89.06 97 MET A O 1
ATOM 804 N N . SER A 1 98 ? -7.036 -7.605 -3.253 1.00 83.69 98 SER A N 1
ATOM 805 C CA . SER A 1 98 ? -6.859 -8.231 -4.565 1.00 83.69 98 SER A CA 1
ATOM 806 C C . SER A 1 98 ? -8.125 -8.111 -5.411 1.00 83.69 98 SER A C 1
ATOM 808 O O . SER A 1 98 ? -8.030 -7.750 -6.582 1.00 83.69 98 SER A O 1
ATOM 810 N N . ILE A 1 99 ? -9.299 -8.325 -4.809 1.00 85.00 99 ILE A N 1
ATOM 811 C CA . ILE A 1 99 ? -10.607 -8.134 -5.453 1.00 85.00 99 ILE A CA 1
ATOM 812 C C . ILE A 1 99 ? -10.795 -6.665 -5.847 1.00 85.00 99 ILE A C 1
ATOM 814 O O . ILE A 1 99 ? -11.068 -6.365 -7.005 1.00 85.00 99 ILE A O 1
ATOM 818 N N . ALA A 1 100 ? -10.546 -5.726 -4.932 1.00 87.56 100 ALA A N 1
ATOM 819 C CA . ALA A 1 100 ? -10.714 -4.301 -5.217 1.00 87.56 100 ALA A CA 1
ATOM 820 C C . ALA A 1 100 ? -9.783 -3.803 -6.342 1.00 87.56 100 ALA A C 1
ATOM 822 O O . ALA A 1 100 ? -10.160 -2.959 -7.164 1.00 87.56 100 ALA A O 1
ATOM 823 N N . LEU A 1 101 ? -8.555 -4.331 -6.408 1.00 83.44 101 LEU A N 1
ATOM 824 C CA . LEU A 1 101 ? -7.637 -4.056 -7.513 1.00 83.44 101 LEU A CA 1
ATOM 825 C C . LEU A 1 101 ? -8.084 -4.712 -8.814 1.00 83.44 101 LEU A C 1
ATOM 827 O O . LEU A 1 101 ? -7.954 -4.078 -9.867 1.00 83.44 101 LEU A O 1
ATOM 831 N N . LEU A 1 102 ? -8.605 -5.942 -8.752 1.00 80.62 102 LEU A N 1
ATOM 832 C CA . LEU A 1 102 ? -9.189 -6.605 -9.910 1.00 80.62 102 LEU A CA 1
ATOM 833 C C . LEU A 1 102 ? -10.261 -5.720 -10.514 1.00 80.62 102 LEU A C 1
ATOM 835 O O . LEU A 1 102 ? -10.146 -5.386 -11.681 1.00 80.62 102 LEU A O 1
ATOM 839 N N . ASP A 1 103 ? -11.233 -5.275 -9.725 1.00 79.44 103 ASP A N 1
ATOM 840 C CA . ASP A 1 103 ? -12.365 -4.488 -10.211 1.00 79.44 103 ASP A CA 1
ATOM 841 C C . ASP A 1 103 ? -11.907 -3.192 -10.896 1.00 79.44 103 ASP A C 1
ATOM 843 O O . ASP A 1 103 ? -12.385 -2.832 -11.979 1.00 79.44 103 ASP A O 1
ATOM 847 N N . CYS A 1 104 ? -10.901 -2.524 -10.319 1.00 77.25 104 CYS A N 1
ATOM 848 C CA . CYS A 1 104 ? -10.301 -1.324 -10.900 1.00 77.25 104 CYS A CA 1
ATOM 849 C C . CYS A 1 104 ? -9.664 -1.584 -12.267 1.00 77.25 104 CYS A C 1
ATOM 851 O O . CYS A 1 104 ? -9.883 -0.838 -13.230 1.00 77.25 104 CYS A O 1
ATOM 853 N N . TYR A 1 105 ? -8.832 -2.619 -12.355 1.00 71.31 105 TYR A N 1
ATOM 854 C CA . TYR A 1 105 ? -8.071 -2.901 -13.566 1.00 71.31 105 TYR A CA 1
ATOM 855 C C . TYR A 1 105 ? -8.901 -3.640 -14.607 1.00 71.31 105 TYR A C 1
ATOM 857 O O . TYR A 1 105 ? -8.738 -3.400 -15.798 1.00 71.31 105 TYR A O 1
ATOM 865 N N . PHE A 1 106 ? -9.850 -4.460 -14.186 1.00 69.12 106 PHE A N 1
ATOM 866 C CA . PHE A 1 106 ? -10.720 -5.226 -15.054 1.00 69.12 106 PHE A CA 1
ATOM 867 C C . PHE A 1 106 ? -11.588 -4.315 -15.916 1.00 69.12 106 PHE A C 1
ATOM 869 O O . PHE A 1 106 ? -11.575 -4.412 -17.146 1.00 69.12 106 PHE A O 1
ATOM 876 N N . LYS A 1 107 ? -12.245 -3.337 -15.283 1.00 64.06 107 LYS A N 1
ATOM 877 C CA . LYS A 1 107 ? -13.002 -2.301 -15.991 1.00 64.06 107 LYS A CA 1
ATOM 878 C C . LYS A 1 107 ? -12.125 -1.497 -16.954 1.00 64.06 107 LYS A C 1
ATOM 880 O O . LYS A 1 107 ? -12.591 -1.081 -18.009 1.00 64.06 107 LYS A O 1
ATOM 885 N N . THR A 1 108 ? -10.858 -1.296 -16.594 1.00 65.50 108 THR A N 1
ATOM 886 C CA . THR A 1 108 ? -9.901 -0.514 -17.385 1.00 65.50 108 THR A CA 1
ATOM 887 C C . THR A 1 108 ? -9.345 -1.286 -18.588 1.00 65.50 108 THR A C 1
ATOM 889 O O . THR A 1 108 ? -9.160 -0.689 -19.645 1.00 65.50 108 THR A O 1
ATOM 892 N N . PHE A 1 109 ? -9.062 -2.584 -18.448 1.00 61.88 109 PHE A N 1
ATOM 893 C CA . PHE A 1 109 ? -8.374 -3.382 -19.471 1.00 61.88 109 PHE A CA 1
ATOM 894 C C . PHE A 1 109 ? -9.302 -4.253 -20.318 1.00 61.88 109 PHE A C 1
ATOM 896 O O . PHE A 1 109 ? -8.990 -4.487 -21.483 1.00 61.88 109 PHE A O 1
ATOM 903 N N . TYR A 1 110 ? -10.413 -4.732 -19.758 1.00 63.47 110 TYR A N 1
ATOM 904 C CA . TYR A 1 110 ? -11.243 -5.752 -20.407 1.00 63.47 110 TYR A CA 1
ATOM 905 C C . TYR A 1 110 ? -12.655 -5.275 -20.736 1.00 63.47 110 TYR A C 1
ATOM 907 O O . TYR A 1 110 ? -13.240 -5.780 -21.684 1.00 63.47 110 TYR A O 1
ATOM 915 N N . GLY A 1 111 ? -13.198 -4.286 -20.018 1.00 57.53 111 GLY A N 1
ATOM 916 C CA . GLY A 1 111 ? -14.430 -3.584 -20.407 1.00 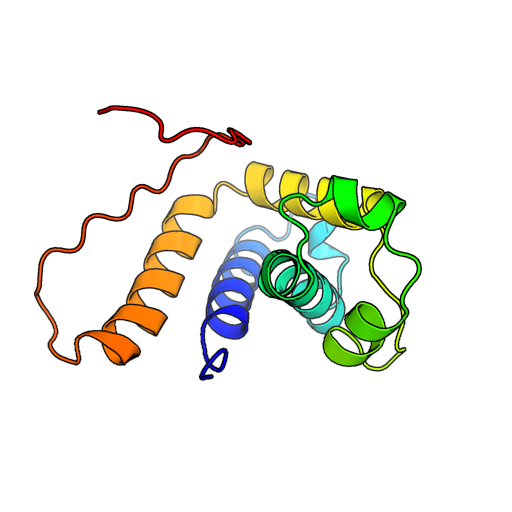57.53 111 GLY A CA 1
ATOM 917 C C . GLY A 1 111 ? -15.720 -4.423 -20.470 1.00 57.53 111 GLY A C 1
ATOM 918 O O . GLY A 1 111 ? -16.740 -3.890 -20.896 1.00 57.53 111 GLY A O 1
ATOM 919 N N . VAL A 1 112 ? -15.707 -5.698 -20.056 1.00 59.12 112 VAL A N 1
ATOM 920 C CA . VAL A 1 112 ? -16.869 -6.606 -20.109 1.00 59.12 112 VAL A CA 1
ATOM 921 C C . VAL A 1 112 ? -16.939 -7.449 -18.836 1.00 59.12 112 VAL A C 1
ATOM 923 O O . VAL A 1 112 ? -16.037 -8.237 -18.593 1.00 59.12 112 VAL A O 1
ATOM 926 N N . GLU A 1 113 ? -17.994 -7.304 -18.029 1.00 56.38 113 GLU A N 1
ATOM 927 C CA . GLU A 1 113 ? -18.231 -8.108 -16.813 1.00 56.38 113 GLU A CA 1
ATOM 928 C C . GLU A 1 113 ? -18.406 -9.610 -17.123 1.00 56.38 113 GLU A C 1
ATOM 930 O O . GLU A 1 113 ? -18.977 -9.978 -18.148 1.00 56.38 113 GLU A O 1
ATOM 935 N N . GLY A 1 114 ? -17.921 -10.490 -16.234 1.00 55.50 114 GLY A N 1
ATOM 936 C CA . GLY A 1 114 ? -18.161 -11.943 -16.308 1.00 55.50 114 GLY A CA 1
ATOM 937 C C . GLY A 1 114 ? -17.056 -12.803 -16.941 1.00 55.50 114 GLY A C 1
ATOM 938 O O . GLY A 1 114 ? -17.241 -14.011 -17.085 1.00 55.50 114 GLY A O 1
ATOM 939 N N . MET A 1 115 ? -15.899 -12.233 -17.295 1.00 54.22 115 MET A N 1
ATOM 940 C CA . MET A 1 115 ? -14.745 -13.019 -17.755 1.00 54.22 115 MET A CA 1
ATOM 941 C C . MET A 1 115 ? -13.980 -13.610 -16.554 1.00 54.22 115 MET A C 1
ATOM 943 O O . MET A 1 115 ? -13.643 -12.862 -15.635 1.00 54.22 115 MET A O 1
ATOM 947 N N . PRO A 1 116 ? -13.671 -14.921 -16.532 1.00 55.81 116 PRO A N 1
ATOM 948 C CA . PRO A 1 116 ? -12.922 -15.516 -15.432 1.00 55.81 116 PRO A CA 1
ATOM 949 C C . PRO A 1 116 ? -11.476 -15.003 -15.447 1.00 55.81 116 PRO A C 1
ATOM 951 O O . PRO A 1 116 ? -10.713 -15.293 -16.370 1.00 55.81 116 PRO A O 1
ATOM 954 N N . VAL A 1 117 ? -11.097 -14.245 -14.417 1.00 53.31 117 VAL A N 1
ATOM 955 C CA . VAL A 1 117 ? -9.724 -13.772 -14.209 1.00 53.31 117 VAL A CA 1
ATOM 956 C C . VAL A 1 117 ? -9.101 -14.537 -13.053 1.00 53.31 117 VAL A C 1
ATOM 958 O O . VAL A 1 117 ? -9.656 -14.594 -11.960 1.00 53.31 117 VAL A O 1
ATOM 961 N N . TYR A 1 118 ? -7.928 -15.114 -13.298 1.00 47.19 118 TYR A N 1
ATOM 962 C CA . TYR A 1 118 ? -7.118 -15.731 -12.257 1.00 47.19 118 TYR A CA 1
ATOM 963 C C . TYR A 1 118 ? -6.154 -14.687 -11.694 1.00 47.19 118 TYR A C 1
ATOM 965 O O . TYR A 1 118 ? -5.217 -14.275 -12.382 1.00 47.19 118 TYR A O 1
ATOM 973 N N . ILE A 1 119 ? -6.385 -14.255 -10.454 1.00 49.28 119 ILE A N 1
ATOM 974 C CA . ILE A 1 119 ? -5.401 -13.486 -9.693 1.00 49.28 119 ILE A CA 1
ATOM 975 C C . ILE A 1 119 ? -4.640 -14.454 -8.806 1.00 49.28 119 ILE A C 1
ATOM 977 O O . ILE A 1 119 ? -5.206 -15.059 -7.898 1.00 49.28 119 ILE A O 1
ATOM 981 N N . ASP A 1 120 ? -3.337 -14.550 -9.042 1.00 49.03 120 ASP A N 1
ATOM 982 C CA . ASP A 1 120 ? -2.429 -15.217 -8.120 1.00 49.03 120 ASP A CA 1
ATOM 983 C C . ASP A 1 120 ? -2.127 -14.294 -6.930 1.00 49.03 120 ASP A C 1
ATOM 985 O O . ASP A 1 120 ? -1.103 -13.610 -6.865 1.00 49.03 120 ASP A O 1
ATOM 989 N N . GLY A 1 121 ? -3.090 -14.204 -6.012 1.00 43.81 121 GLY A N 1
ATOM 990 C CA . GLY A 1 121 ? -2.976 -13.459 -4.763 1.00 43.81 121 GLY A CA 1
ATOM 991 C C . GLY A 1 121 ? -2.122 -14.231 -3.764 1.00 43.81 121 GLY A C 1
ATOM 992 O O . GLY A 1 121 ? -2.625 -14.734 -2.762 1.00 43.81 121 GLY A O 1
ATOM 993 N N . HIS A 1 122 ? -0.828 -14.395 -4.032 1.00 44.44 122 HIS A N 1
ATOM 994 C CA . HIS A 1 122 ? 0.045 -15.106 -3.106 1.00 44.44 122 HIS A CA 1
ATOM 995 C C . HIS A 1 122 ? 0.208 -14.332 -1.786 1.00 44.44 122 HIS A C 1
ATOM 997 O O . HIS A 1 122 ? 0.911 -13.326 -1.706 1.00 44.44 122 HIS A O 1
ATOM 1003 N N . PHE A 1 123 ? -0.349 -14.888 -0.704 1.00 45.06 123 PHE A N 1
ATOM 1004 C CA . PHE A 1 123 ? -0.113 -14.491 0.693 1.00 45.06 123 PHE A CA 1
ATOM 1005 C C . PHE A 1 123 ? 1.276 -14.939 1.197 1.00 45.06 123 PHE A C 1
ATOM 1007 O O . PHE A 1 123 ? 1.456 -15.472 2.291 1.00 45.06 123 PHE A O 1
ATOM 1014 N N . LYS A 1 124 ? 2.302 -14.750 0.370 1.00 3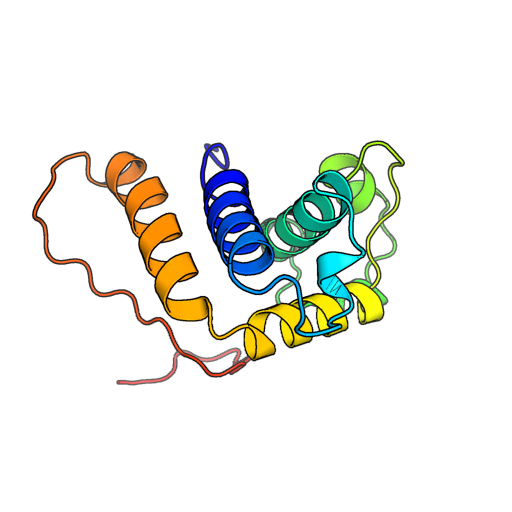9.59 124 LYS A N 1
ATOM 1015 C CA . LYS A 1 124 ? 3.704 -14.890 0.751 1.00 39.59 124 LYS A CA 1
ATOM 1016 C C . LYS A 1 124 ? 4.444 -13.684 0.208 1.00 39.59 124 LYS A C 1
ATOM 1018 O O . LYS A 1 124 ? 4.432 -13.430 -0.991 1.00 39.59 124 LYS A O 1
ATOM 1023 N N . ALA A 1 125 ? 5.194 -13.011 1.071 1.00 41.88 125 ALA A N 1
ATOM 1024 C CA . ALA A 1 125 ? 6.250 -12.107 0.638 1.00 41.88 125 ALA A CA 1
ATOM 1025 C C . ALA A 1 125 ? 7.400 -12.918 -0.002 1.00 41.88 125 ALA A C 1
ATOM 1027 O O . ALA A 1 125 ? 8.491 -13.004 0.563 1.00 41.88 125 ALA A O 1
ATOM 1028 N N . VAL A 1 126 ? 7.171 -13.568 -1.152 1.00 39.47 126 VAL A N 1
ATOM 1029 C CA . VAL A 1 126 ? 8.254 -14.174 -1.934 1.00 39.47 126 VAL A CA 1
ATOM 1030 C C . VAL A 1 126 ? 8.807 -13.110 -2.862 1.00 39.47 126 VAL A C 1
ATOM 1032 O O . VAL A 1 126 ? 8.290 -12.845 -3.939 1.00 39.47 126 VAL A O 1
ATOM 1035 N N . TRP A 1 127 ? 9.901 -12.495 -2.436 1.00 43.47 127 TRP A N 1
ATOM 1036 C CA . TRP A 1 127 ? 10.657 -11.591 -3.286 1.00 43.47 127 TRP A CA 1
ATOM 1037 C C . TRP A 1 127 ? 11.703 -12.389 -4.074 1.00 43.47 127 TRP A C 1
ATOM 1039 O O . TRP A 1 127 ? 12.844 -12.549 -3.626 1.00 43.47 127 TRP A O 1
ATOM 1049 N N . THR A 1 128 ? 11.323 -12.904 -5.242 1.00 40.56 128 THR A N 1
ATOM 1050 C CA . THR A 1 128 ? 12.187 -13.706 -6.126 1.00 40.56 128 THR A CA 1
ATOM 1051 C C . THR A 1 128 ? 12.375 -13.026 -7.485 1.00 40.56 128 THR A C 1
ATOM 1053 O O . THR A 1 128 ? 11.423 -12.525 -8.065 1.00 40.56 128 THR A O 1
ATOM 1056 N N . LEU A 1 129 ? 13.619 -13.027 -7.985 1.00 45.59 129 LEU A N 1
ATOM 1057 C CA . LEU A 1 129 ? 14.017 -12.559 -9.327 1.00 45.59 129 LEU A CA 1
ATOM 1058 C C . LEU A 1 129 ? 13.734 -13.598 -10.433 1.00 45.59 129 LEU A C 1
ATOM 1060 O O . LEU A 1 129 ? 14.178 -13.448 -11.568 1.00 45.59 129 LEU A O 1
ATOM 1064 N N . LYS A 1 130 ? 13.063 -14.703 -10.102 1.00 37.31 130 LYS A N 1
ATOM 1065 C CA . LYS A 1 130 ? 12.716 -15.775 -11.037 1.00 37.31 130 LYS A CA 1
ATOM 1066 C C . LYS A 1 130 ? 11.231 -16.085 -10.942 1.00 37.31 130 LYS A C 1
ATOM 1068 O O . LYS A 1 130 ? 10.700 -16.169 -9.832 1.00 37.31 130 LYS A O 1
ATOM 1073 N N . ASN A 1 131 ? 10.620 -16.303 -12.110 1.00 39.72 131 ASN A N 1
ATOM 1074 C CA . ASN A 1 131 ? 9.293 -16.897 -12.234 1.00 39.72 131 ASN A CA 1
ATOM 1075 C C . ASN A 1 131 ? 9.226 -18.148 -11.359 1.00 39.72 131 ASN A C 1
ATOM 1077 O O . ASN A 1 131 ? 10.043 -19.058 -11.512 1.00 39.72 131 ASN A O 1
ATOM 1081 N N . ILE A 1 132 ? 8.263 -18.168 -10.444 1.00 43.06 132 ILE A N 1
ATOM 1082 C CA . ILE A 1 132 ? 7.872 -19.382 -9.737 1.00 43.06 132 ILE A CA 1
ATOM 1083 C C . ILE A 1 132 ? 7.184 -20.255 -10.800 1.00 43.06 132 ILE A C 1
ATOM 1085 O O . ILE A 1 132 ? 6.189 -19.809 -11.375 1.00 43.06 132 ILE A O 1
ATOM 1089 N N . PRO A 1 133 ? 7.731 -21.430 -11.159 1.00 44.56 133 PRO A N 1
ATOM 1090 C CA . PRO A 1 133 ? 7.040 -22.331 -12.065 1.00 44.56 133 PRO A CA 1
ATOM 1091 C C . PRO A 1 133 ? 5.810 -22.907 -11.356 1.00 44.56 133 PRO A C 1
ATOM 1093 O O . PRO A 1 133 ? 5.855 -23.148 -10.149 1.00 44.56 133 PRO A O 1
ATOM 1096 N N . ARG A 1 134 ? 4.737 -23.086 -12.132 1.00 37.09 134 ARG A N 1
ATOM 1097 C CA . ARG A 1 134 ? 3.503 -23.765 -11.718 1.00 37.09 134 ARG A CA 1
ATOM 1098 C C . ARG A 1 134 ? 3.764 -25.209 -11.309 1.00 37.09 134 ARG A C 1
ATOM 1100 O O . ARG A 1 134 ? 4.600 -25.851 -11.984 1.00 37.09 134 ARG A O 1
#

Secondary structure (DSSP, 8-state):
---TTHHHHHHHHHHHHHHHTTTS--GGGGS-HHHHHHHHHHHHHTGGGT--SGGGGGT---SHHHHHH-TT-PPPPHHHHHHHHHHHHHTTTHHHHHHHHHHHHHHHHT-STT---------S----SS----